Protein AF-A0A836TF78-F1 (afdb_monomer_lite)

pLDDT: mean 87.54, std 18.78, range [33.59, 98.81]

Structure (mmCIF, N/CA/C/O backbone):
data_AF-A0A836TF78-F1
#
_entry.id   AF-A0A836TF78-F1
#
loop_
_atom_site.group_PDB
_atom_site.id
_atom_site.type_symbol
_atom_site.label_atom_id
_atom_site.label_alt_id
_atom_site.label_comp_id
_atom_site.label_asym_id
_atom_site.label_entity_id
_atom_site.label_seq_id
_atom_site.pdbx_PDB_ins_code
_atom_site.Cartn_x
_atom_site.Cartn_y
_atom_site.Cartn_z
_atom_site.occupancy
_atom_site.B_iso_or_equiv
_atom_site.auth_seq_id
_atom_site.auth_comp_id
_atom_site.auth_asym_id
_atom_site.auth_atom_id
_atom_site.pdbx_PDB_model_num
ATOM 1 N N . MET A 1 1 ? 78.302 -16.158 -41.612 1.00 45.25 1 MET A N 1
ATOM 2 C CA . MET A 1 1 ? 77.031 -16.297 -42.353 1.00 45.25 1 MET A CA 1
ATOM 3 C C . MET A 1 1 ? 75.903 -16.179 -41.334 1.00 45.25 1 MET A C 1
ATOM 5 O O . MET A 1 1 ? 75.749 -17.078 -40.523 1.00 45.25 1 MET A O 1
ATOM 9 N N . HIS A 1 2 ? 75.269 -15.007 -41.229 1.00 33.59 2 HIS A N 1
ATOM 10 C CA . HIS A 1 2 ? 74.243 -14.711 -40.217 1.00 33.59 2 HIS A CA 1
ATOM 11 C C . HIS A 1 2 ? 72.867 -15.147 -40.729 1.00 33.59 2 HIS A C 1
ATOM 13 O O . HIS A 1 2 ? 72.504 -14.775 -41.842 1.00 33.59 2 HIS A O 1
ATOM 19 N N . LEU A 1 3 ? 72.111 -15.904 -39.928 1.00 36.59 3 LEU A N 1
ATOM 20 C CA . LEU A 1 3 ? 70.714 -16.233 -40.212 1.00 36.59 3 LEU A CA 1
ATOM 21 C C . LEU A 1 3 ? 69.826 -15.585 -39.146 1.00 36.59 3 LEU A C 1
ATOM 23 O O . LEU A 1 3 ? 69.909 -15.911 -37.964 1.00 36.59 3 LEU A O 1
ATOM 27 N N . VAL A 1 4 ? 69.021 -14.628 -39.596 1.00 37.16 4 VAL A N 1
ATOM 28 C CA . VAL A 1 4 ? 68.007 -13.895 -38.834 1.00 37.16 4 VAL A CA 1
ATOM 29 C C . VAL A 1 4 ? 66.713 -14.709 -38.874 1.00 37.16 4 VAL A C 1
ATOM 31 O O . VAL A 1 4 ? 66.276 -15.089 -39.958 1.00 37.16 4 VAL A O 1
ATOM 34 N N . ILE A 1 5 ? 66.100 -14.981 -37.720 1.00 46.72 5 ILE A N 1
ATOM 35 C CA . ILE A 1 5 ? 64.760 -15.581 -37.634 1.00 46.72 5 ILE A CA 1
ATOM 36 C C . ILE A 1 5 ? 63.777 -14.477 -37.245 1.00 46.72 5 ILE A C 1
ATOM 38 O O . ILE A 1 5 ? 63.848 -13.911 -36.156 1.00 46.72 5 ILE A O 1
ATOM 42 N N . THR A 1 6 ? 62.885 -14.152 -38.174 1.00 40.16 6 THR A N 1
ATOM 43 C CA . THR A 1 6 ? 61.847 -13.127 -38.053 1.00 40.16 6 THR A CA 1
ATOM 44 C C . THR A 1 6 ? 60.690 -13.646 -37.193 1.00 40.16 6 THR A C 1
ATOM 46 O O . THR A 1 6 ? 60.095 -14.675 -37.508 1.00 40.16 6 THR A O 1
ATOM 49 N N . PHE A 1 7 ? 60.353 -12.935 -36.116 1.00 38.16 7 PHE A N 1
ATOM 50 C CA . PHE A 1 7 ? 59.160 -13.188 -35.302 1.00 38.16 7 PHE A CA 1
ATOM 51 C C . PHE A 1 7 ? 57.918 -12.656 -36.035 1.00 38.16 7 PHE A C 1
ATOM 53 O O . PHE A 1 7 ? 57.813 -11.455 -36.283 1.00 38.16 7 PHE A O 1
ATOM 60 N N . LEU A 1 8 ? 56.971 -13.532 -36.377 1.00 38.88 8 LEU A N 1
ATOM 61 C CA . LEU A 1 8 ? 55.661 -13.141 -36.899 1.00 38.88 8 LEU A CA 1
ATOM 62 C C . LEU A 1 8 ? 54.704 -12.942 -35.713 1.00 38.88 8 LEU A C 1
ATOM 64 O O . LEU A 1 8 ? 54.194 -13.909 -35.152 1.00 38.88 8 LEU A O 1
ATOM 68 N N . ALA A 1 9 ? 54.484 -11.694 -35.299 1.00 43.91 9 ALA A N 1
ATOM 69 C CA . ALA A 1 9 ? 53.471 -11.355 -34.303 1.00 43.91 9 ALA A CA 1
ATOM 70 C C . ALA A 1 9 ? 52.096 -11.246 -34.985 1.00 43.91 9 ALA A C 1
ATOM 72 O O . ALA A 1 9 ? 51.836 -10.303 -35.730 1.00 43.91 9 ALA A O 1
ATOM 73 N N . LEU A 1 10 ? 51.214 -12.219 -34.739 1.00 40.31 10 LEU A N 1
ATOM 74 C CA . LEU A 1 10 ? 49.795 -12.123 -35.083 1.00 40.31 10 LEU A CA 1
ATOM 75 C C . LEU A 1 10 ? 49.119 -11.134 -34.122 1.00 40.31 10 LEU A C 1
ATOM 77 O O . LEU A 1 10 ? 48.859 -11.456 -32.964 1.00 40.31 10 LEU A O 1
ATOM 81 N N . PHE A 1 11 ? 48.833 -9.925 -34.604 1.00 45.28 11 PHE A N 1
ATOM 82 C CA . PHE A 1 11 ? 47.944 -8.989 -33.921 1.00 45.28 11 PHE A CA 1
ATOM 83 C C . PHE A 1 11 ? 46.497 -9.466 -34.094 1.00 45.28 11 PHE A C 1
ATOM 85 O O . PHE A 1 11 ? 45.913 -9.323 -35.166 1.00 45.28 11 PHE A O 1
ATOM 92 N N . PHE A 1 12 ? 45.907 -10.033 -33.042 1.00 44.09 12 PHE A N 1
ATOM 93 C CA . PHE A 1 12 ? 44.454 -10.159 -32.957 1.00 44.09 12 PHE A CA 1
ATOM 94 C C . PHE A 1 12 ? 43.872 -8.769 -32.680 1.00 44.09 12 PHE A C 1
ATOM 96 O O . PHE A 1 12 ? 43.990 -8.250 -31.571 1.00 44.09 12 PHE A O 1
ATOM 103 N N . SER A 1 13 ? 43.253 -8.155 -33.689 1.00 39.47 13 SER A N 1
ATOM 104 C CA . SER A 1 13 ? 42.374 -7.004 -33.482 1.00 39.47 13 SER A CA 1
ATOM 105 C C . SER A 1 13 ? 41.165 -7.459 -32.670 1.00 39.47 13 SER A C 1
ATOM 107 O O . SER A 1 13 ? 40.264 -8.109 -33.196 1.00 39.47 13 SER A O 1
ATOM 109 N N . LEU A 1 14 ? 41.150 -7.131 -31.378 1.00 48.19 14 LEU A N 1
ATOM 110 C CA . LEU A 1 14 ? 39.917 -7.138 -30.601 1.00 48.19 14 LEU A CA 1
ATOM 111 C C . LEU A 1 14 ? 38.999 -6.070 -31.212 1.00 48.19 14 LEU A C 1
ATOM 113 O O . LEU A 1 14 ? 39.444 -4.930 -31.365 1.00 48.19 14 LEU A O 1
ATOM 117 N N . PRO A 1 15 ? 37.751 -6.390 -31.588 1.00 43.88 15 PRO A N 1
ATOM 118 C CA . PRO A 1 15 ? 36.801 -5.346 -31.918 1.00 43.88 15 PRO A CA 1
ATOM 119 C C . PRO A 1 15 ? 36.593 -4.518 -30.649 1.00 43.88 15 PRO A C 1
ATOM 121 O O . PRO A 1 15 ? 36.153 -5.048 -29.627 1.00 43.88 15 PRO A O 1
ATOM 124 N N . SER A 1 16 ? 36.937 -3.229 -30.700 1.00 49.69 16 SER A N 1
ATOM 125 C CA . SER A 1 16 ? 36.414 -2.265 -29.738 1.00 49.69 16 SER A CA 1
ATOM 126 C C . SER A 1 16 ? 34.902 -2.313 -29.872 1.00 49.69 16 SER A C 1
ATOM 128 O O . SER A 1 16 ? 34.334 -1.809 -30.839 1.00 49.69 16 SER A O 1
ATOM 130 N N . ALA A 1 17 ? 34.251 -2.993 -28.935 1.00 49.41 17 ALA A N 1
ATOM 131 C CA . ALA A 1 17 ? 32.836 -2.815 -28.717 1.00 49.41 17 ALA A CA 1
ATOM 132 C C . ALA A 1 17 ? 32.675 -1.413 -28.127 1.00 49.41 17 ALA A C 1
ATOM 134 O O . ALA A 1 17 ? 32.621 -1.245 -26.911 1.00 49.41 17 ALA A O 1
ATOM 135 N N . ASP A 1 18 ? 32.602 -0.407 -28.999 1.00 47.53 18 ASP A N 1
ATOM 136 C CA . ASP A 1 18 ? 31.861 0.815 -28.708 1.00 47.53 18 ASP A CA 1
ATOM 137 C C . ASP A 1 18 ? 30.384 0.411 -28.615 1.00 47.53 18 ASP A C 1
ATOM 139 O O . ASP A 1 18 ? 29.568 0.652 -29.504 1.00 47.53 18 ASP A O 1
ATOM 143 N N . ALA A 1 19 ? 30.050 -0.318 -27.549 1.00 50.50 19 ALA A N 1
ATOM 144 C CA . ALA A 1 19 ? 28.685 -0.458 -27.112 1.00 50.50 19 ALA A CA 1
ATOM 145 C C . ALA A 1 19 ? 28.303 0.930 -26.606 1.00 50.50 19 ALA A C 1
ATOM 147 O O . ALA A 1 19 ? 28.681 1.320 -25.499 1.00 50.50 19 ALA A O 1
ATOM 148 N N . GLU A 1 20 ? 27.601 1.702 -27.439 1.00 47.44 20 GLU A N 1
ATOM 149 C CA . GLU A 1 20 ? 26.848 2.835 -26.918 1.00 47.44 20 GLU A CA 1
ATOM 150 C C . GLU A 1 20 ? 26.067 2.327 -25.699 1.00 47.44 20 GLU A C 1
ATOM 152 O O . GLU A 1 20 ? 25.404 1.287 -25.811 1.00 47.44 20 GLU A O 1
ATOM 157 N N . PRO A 1 21 ? 26.166 2.989 -24.529 1.00 51.94 21 PRO A N 1
ATOM 158 C CA . PRO A 1 21 ? 25.388 2.585 -23.373 1.00 51.94 21 PRO A CA 1
ATOM 159 C C . PRO A 1 21 ? 23.933 2.543 -23.819 1.00 51.94 21 PRO A C 1
ATOM 161 O O . PRO A 1 21 ? 23.384 3.561 -24.248 1.00 51.94 21 PRO A O 1
ATOM 164 N N . GLN A 1 22 ? 23.347 1.344 -23.802 1.00 43.69 22 GLN A N 1
ATOM 165 C CA . GLN A 1 22 ? 21.992 1.115 -24.266 1.00 43.69 22 GLN A CA 1
ATOM 166 C C . GLN A 1 22 ? 21.085 2.020 -23.441 1.00 43.69 22 GLN A C 1
ATOM 168 O O . GLN A 1 22 ? 20.833 1.770 -22.264 1.00 43.69 22 GLN A O 1
ATOM 173 N N . LYS A 1 23 ? 20.662 3.132 -24.046 1.00 49.69 23 LYS A N 1
ATOM 174 C CA . LYS A 1 23 ? 19.808 4.117 -23.401 1.00 49.69 23 LYS A CA 1
ATOM 175 C C . LYS A 1 23 ? 18.542 3.370 -22.999 1.00 49.69 23 LYS A C 1
ATOM 177 O O . LYS A 1 23 ? 17.802 2.927 -23.879 1.00 49.69 23 LYS A O 1
ATOM 182 N N . LEU A 1 24 ? 18.349 3.158 -21.693 1.00 57.09 24 LEU A N 1
ATOM 183 C CA . LEU A 1 24 ? 17.157 2.494 -21.174 1.00 57.09 24 LEU A CA 1
ATOM 184 C C . LEU A 1 24 ? 15.935 3.139 -21.826 1.00 57.09 24 LEU A C 1
ATOM 186 O O . LEU A 1 24 ? 15.866 4.367 -21.953 1.00 57.09 24 LEU A O 1
ATOM 190 N N . ALA A 1 25 ? 15.004 2.305 -22.290 1.00 61.50 25 ALA A N 1
ATOM 191 C CA . ALA A 1 25 ? 13.770 2.811 -22.859 1.00 61.50 25 ALA A CA 1
ATOM 192 C C . ALA A 1 25 ? 13.099 3.722 -21.815 1.00 61.50 25 ALA A C 1
ATOM 194 O O . ALA A 1 25 ? 12.982 3.319 -20.655 1.00 61.50 25 ALA A O 1
ATOM 195 N N . PRO A 1 26 ? 12.696 4.948 -22.189 1.00 79.50 26 PRO A N 1
ATOM 196 C CA . PRO A 1 26 ? 12.044 5.854 -21.256 1.00 79.50 26 PRO A CA 1
ATOM 197 C C . PRO A 1 26 ? 10.769 5.206 -20.706 1.00 79.50 26 PRO A C 1
ATOM 199 O O . PRO A 1 26 ? 10.092 4.460 -21.419 1.00 79.50 26 PRO A O 1
ATOM 202 N N . PHE A 1 27 ? 10.426 5.511 -19.451 1.00 91.88 27 PHE A N 1
ATOM 203 C CA . PHE A 1 27 ? 9.153 5.093 -18.862 1.00 91.88 27 PHE A CA 1
ATOM 204 C C . PHE A 1 27 ? 7.977 5.437 -19.784 1.00 91.88 27 PHE A C 1
ATOM 206 O O . PHE A 1 27 ? 7.952 6.485 -20.435 1.00 91.88 27 PHE A O 1
ATOM 213 N N . GLN A 1 28 ? 6.979 4.557 -19.817 1.00 93.56 28 GLN A N 1
ATOM 214 C CA . GLN A 1 28 ? 5.821 4.721 -20.679 1.00 93.56 28 GLN A CA 1
ATOM 215 C C . GLN A 1 28 ? 4.953 5.905 -20.225 1.00 93.56 28 GLN A C 1
ATOM 217 O O . GLN A 1 28 ? 4.693 6.093 -19.036 1.00 93.56 28 GLN A O 1
ATOM 222 N N . GLN A 1 29 ? 4.459 6.686 -21.189 1.00 94.00 29 GLN A N 1
ATOM 223 C CA . GLN A 1 29 ? 3.436 7.701 -20.939 1.00 94.00 29 GLN A CA 1
ATOM 224 C C . GLN A 1 29 ? 2.046 7.063 -20.819 1.00 94.00 29 GLN A C 1
ATOM 226 O O . GLN A 1 29 ? 1.687 6.170 -21.591 1.00 94.00 29 GLN A O 1
ATOM 231 N N . ALA A 1 30 ? 1.242 7.552 -19.874 1.00 93.38 30 ALA A N 1
ATOM 232 C CA . ALA A 1 30 ? -0.158 7.163 -19.732 1.00 93.38 30 ALA A CA 1
ATOM 233 C C . ALA A 1 30 ? -1.007 7.894 -20.785 1.00 93.38 30 ALA A C 1
ATOM 235 O O . ALA A 1 30 ? -1.382 9.051 -20.608 1.00 93.38 30 ALA A O 1
ATOM 236 N N . LEU A 1 31 ? -1.257 7.224 -21.910 1.00 95.31 31 LEU A N 1
ATOM 237 C CA . LEU A 1 31 ? -2.075 7.729 -23.014 1.00 95.31 31 LEU A CA 1
ATOM 238 C C . LEU A 1 31 ? -3.518 7.196 -22.911 1.00 95.31 31 LEU A C 1
ATOM 240 O O . LEU A 1 31 ? -3.728 6.115 -22.354 1.00 95.31 31 LEU A O 1
ATOM 244 N N . PRO A 1 32 ? -4.521 7.917 -23.445 1.00 96.62 32 PRO A N 1
ATOM 245 C CA . PRO A 1 32 ? -5.907 7.448 -23.464 1.00 96.62 32 PRO A CA 1
ATOM 246 C C . PRO A 1 32 ? -6.093 6.192 -24.335 1.00 96.62 32 PRO A C 1
ATOM 248 O O . PRO A 1 32 ? -5.287 5.908 -25.219 1.00 96.62 32 PRO A O 1
ATOM 251 N N . GLY A 1 33 ? -7.200 5.472 -24.117 1.00 95.75 33 GLY A N 1
ATOM 252 C CA . GLY A 1 33 ? -7.573 4.283 -24.900 1.00 95.75 33 GLY A CA 1
ATOM 253 C C . GLY A 1 33 ? -7.066 2.952 -24.336 1.00 95.75 33 GLY A C 1
ATOM 254 O O . GLY A 1 33 ? -7.169 1.928 -25.008 1.00 95.75 33 GLY A O 1
ATOM 255 N N . TYR A 1 34 ? -6.521 2.952 -23.116 1.00 95.62 34 TYR A N 1
ATOM 256 C CA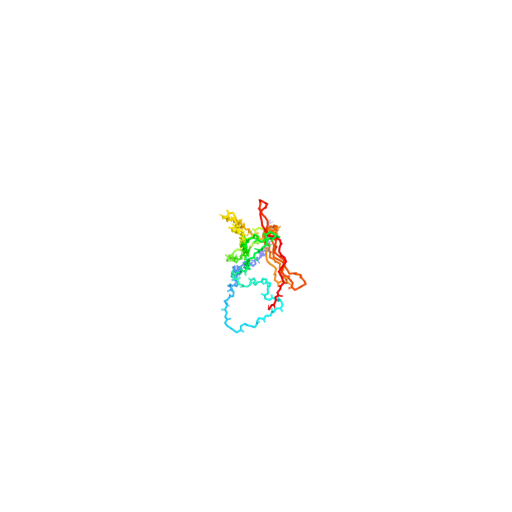 . TYR A 1 34 ? -6.165 1.720 -22.420 1.00 95.62 34 TYR A CA 1
ATOM 257 C C . TYR A 1 34 ? -7.423 0.943 -22.009 1.00 95.62 34 TYR A C 1
ATOM 259 O O . TYR A 1 34 ? -8.339 1.506 -21.412 1.00 95.62 34 TYR A O 1
ATOM 267 N N . ASN A 1 35 ? -7.461 -0.350 -22.331 1.00 96.81 35 ASN A N 1
ATOM 268 C CA . ASN A 1 35 ? -8.529 -1.252 -21.909 1.00 96.81 35 ASN A CA 1
ATOM 269 C C . ASN A 1 35 ? -8.082 -1.977 -20.646 1.00 96.81 35 ASN A C 1
ATOM 271 O O . ASN A 1 35 ? -7.176 -2.810 -20.722 1.00 96.81 35 ASN A O 1
ATOM 275 N N . TYR A 1 36 ? -8.722 -1.664 -19.522 1.00 95.94 36 TYR A N 1
ATOM 276 C CA . TYR A 1 36 ? -8.385 -2.271 -18.242 1.00 95.94 36 TYR A CA 1
ATOM 277 C C . TYR A 1 36 ? -8.751 -3.760 -18.200 1.00 95.94 36 TYR A C 1
ATOM 279 O O . TYR A 1 36 ? -9.795 -4.176 -18.706 1.00 95.94 36 TYR A O 1
ATOM 287 N N . GLN A 1 37 ? -7.883 -4.559 -17.591 1.00 96.75 37 GLN A N 1
ATOM 288 C CA . GLN A 1 37 ? -7.983 -6.004 -17.454 1.00 96.75 37 GLN A CA 1
ATOM 289 C C . GLN A 1 37 ? -7.745 -6.390 -15.999 1.00 96.75 37 GLN A C 1
ATOM 291 O O . GLN A 1 37 ? -6.619 -6.354 -15.515 1.00 96.75 37 GLN A O 1
ATOM 296 N N . PHE A 1 38 ? -8.792 -6.824 -15.309 1.00 93.12 38 PHE A N 1
ATOM 297 C CA . PHE A 1 38 ? -8.693 -7.300 -13.930 1.00 93.12 38 PHE A CA 1
ATOM 298 C C . PHE A 1 38 ? -8.689 -8.836 -13.893 1.00 93.12 38 PHE A C 1
ATOM 300 O O . PHE A 1 38 ? -9.384 -9.458 -14.703 1.00 93.12 38 PHE A O 1
ATOM 307 N N . PRO A 1 39 ? -7.885 -9.468 -13.015 1.00 92.62 39 PRO A N 1
ATOM 308 C CA . PRO A 1 39 ? -7.103 -8.856 -11.929 1.00 92.62 39 PRO A CA 1
ATOM 309 C C . PRO A 1 39 ? -5.711 -8.339 -12.342 1.00 92.62 39 PRO A C 1
ATOM 311 O O . PRO A 1 39 ? -4.977 -7.823 -11.509 1.00 92.62 39 PRO A O 1
ATOM 314 N N . ARG A 1 40 ? -5.310 -8.470 -13.615 1.00 95.19 40 ARG A N 1
ATOM 315 C CA . ARG A 1 40 ? -3.962 -8.093 -14.087 1.00 95.19 40 ARG A CA 1
ATOM 316 C C . ARG A 1 40 ? -3.577 -6.656 -13.712 1.00 95.19 40 ARG A C 1
ATOM 318 O O . ARG A 1 40 ? -2.426 -6.417 -13.363 1.00 95.19 40 ARG A O 1
ATOM 325 N N . ASP A 1 41 ? -4.517 -5.722 -13.795 1.00 96.56 41 ASP A N 1
ATOM 326 C CA . ASP A 1 41 ? -4.309 -4.299 -13.507 1.00 96.56 41 ASP A CA 1
ATOM 327 C C . ASP A 1 41 ? -4.402 -3.943 -12.015 1.00 96.56 41 ASP A C 1
ATOM 329 O O . ASP A 1 41 ? -4.233 -2.779 -11.660 1.00 96.56 41 ASP A O 1
ATOM 333 N N . ASP A 1 42 ? -4.604 -4.924 -11.132 1.00 94.94 42 ASP A N 1
ATOM 334 C CA . ASP A 1 42 ? -4.351 -4.743 -9.697 1.00 94.94 42 ASP A CA 1
ATOM 335 C C . ASP A 1 42 ? -2.849 -4.878 -9.380 1.00 94.94 42 ASP A C 1
ATOM 337 O O . ASP A 1 42 ? -2.355 -4.354 -8.376 1.00 94.94 42 ASP A O 1
ATOM 341 N N . PHE A 1 43 ? -2.109 -5.595 -10.231 1.00 97.25 43 PHE A N 1
ATOM 342 C CA . PHE A 1 43 ? -0.702 -5.937 -10.027 1.00 97.25 43 PHE A CA 1
ATOM 343 C C . PHE A 1 43 ? 0.208 -4.772 -10.435 1.00 97.25 43 PHE A C 1
ATOM 345 O O . PHE A 1 43 ? -0.249 -3.714 -10.863 1.00 97.25 43 PHE A O 1
ATOM 352 N N . SER A 1 44 ? 1.521 -4.954 -10.318 1.00 97.81 44 SER A N 1
ATOM 353 C CA . SER A 1 44 ? 2.478 -3.893 -10.621 1.00 97.81 44 SER A CA 1
ATOM 354 C C . SER A 1 44 ? 2.650 -3.600 -12.117 1.00 97.81 44 SER A C 1
ATOM 356 O O . SER A 1 44 ? 2.714 -4.494 -12.967 1.00 97.81 44 SER A O 1
ATOM 358 N N . HIS A 1 45 ? 2.806 -2.315 -12.434 1.00 97.31 45 HIS A N 1
ATOM 359 C CA . HIS A 1 45 ? 2.990 -1.756 -13.766 1.00 97.31 45 HIS A CA 1
ATOM 360 C C . HIS A 1 45 ? 4.402 -1.181 -13.945 1.00 97.31 45 HIS A C 1
ATOM 362 O O . HIS A 1 45 ? 4.596 0.029 -14.060 1.00 97.31 45 HIS A O 1
ATOM 368 N N . ASP A 1 46 ? 5.415 -2.044 -14.014 1.00 93.06 46 ASP A N 1
ATOM 369 C CA . ASP A 1 46 ? 6.852 -1.684 -14.027 1.00 93.06 46 ASP A CA 1
ATOM 370 C C . ASP A 1 46 ? 7.292 -0.778 -15.188 1.00 93.06 46 ASP A C 1
ATOM 372 O O . ASP A 1 46 ? 8.337 -0.134 -15.126 1.00 93.06 46 ASP A O 1
ATOM 376 N N . ARG A 1 47 ? 6.483 -0.686 -16.250 1.00 93.38 47 ARG A N 1
ATOM 377 C CA . ARG A 1 47 ? 6.743 0.213 -17.387 1.00 93.38 47 ARG A CA 1
ATOM 378 C C . ARG A 1 47 ? 6.496 1.686 -17.058 1.00 93.38 47 ARG A C 1
ATOM 380 O O . ARG A 1 47 ? 6.936 2.546 -17.818 1.00 93.38 47 ARG A O 1
ATOM 387 N N . PHE A 1 48 ? 5.801 1.988 -15.962 1.00 95.50 48 PHE A N 1
ATOM 388 C CA . PHE A 1 48 ? 5.518 3.350 -15.521 1.00 95.50 48 PHE A CA 1
ATOM 389 C C . PHE A 1 48 ? 6.413 3.734 -14.348 1.00 95.50 48 PHE A C 1
ATOM 391 O O . PHE A 1 48 ? 6.637 2.956 -13.419 1.00 95.50 48 PHE A O 1
ATOM 398 N N . ARG A 1 49 ? 6.885 4.983 -14.373 1.00 95.94 49 ARG A N 1
ATOM 399 C CA . ARG A 1 49 ? 7.811 5.505 -13.363 1.00 95.94 49 ARG A CA 1
ATOM 400 C C . ARG A 1 49 ? 7.224 5.497 -11.957 1.00 95.94 49 ARG A C 1
ATOM 402 O O . ARG A 1 49 ? 7.962 5.346 -10.996 1.00 95.94 49 ARG A O 1
ATOM 409 N N . ILE A 1 50 ? 5.925 5.733 -11.835 1.00 96.88 50 ILE A N 1
ATOM 410 C CA . ILE A 1 50 ? 5.247 5.982 -10.567 1.00 96.88 50 ILE A CA 1
ATOM 411 C C . ILE A 1 50 ? 4.062 5.033 -10.460 1.00 96.88 50 ILE A C 1
ATOM 413 O O . ILE A 1 50 ? 3.274 4.934 -11.398 1.00 96.88 50 ILE 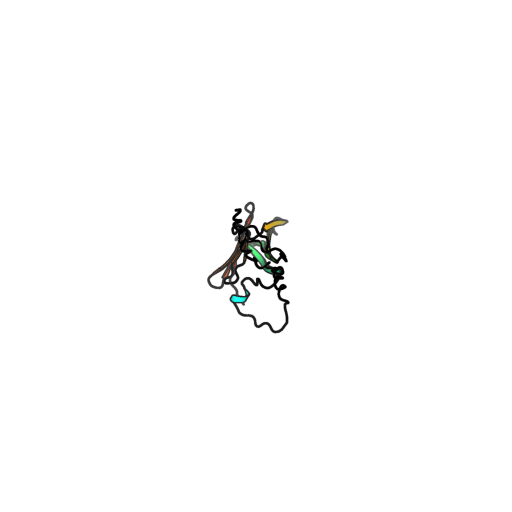A O 1
ATOM 417 N N . GLU A 1 51 ? 3.928 4.378 -9.310 1.00 98.00 51 GLU A N 1
ATOM 418 C CA . GLU A 1 51 ? 2.800 3.502 -9.006 1.00 98.00 51 GLU A CA 1
ATOM 419 C C . GLU A 1 51 ? 2.423 3.580 -7.523 1.00 98.00 51 GLU A C 1
ATOM 421 O O . GLU A 1 51 ? 3.300 3.732 -6.669 1.00 98.00 51 GLU A O 1
ATOM 426 N N . TRP A 1 52 ? 1.122 3.501 -7.225 1.00 98.00 52 TRP A N 1
ATOM 427 C CA . TRP A 1 52 ? 0.564 3.663 -5.883 1.00 98.00 52 TRP A CA 1
ATOM 428 C C . TRP A 1 52 ? -0.475 2.583 -5.594 1.00 98.00 52 TRP A C 1
ATOM 430 O O . TRP A 1 52 ? -1.359 2.341 -6.411 1.00 98.00 52 TRP A O 1
ATOM 440 N N . 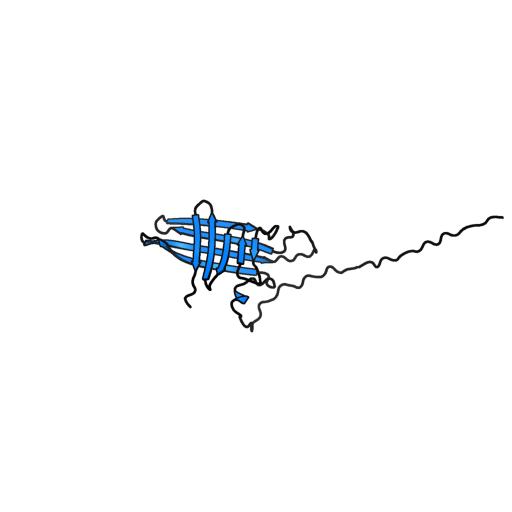TRP A 1 53 ? -0.444 2.045 -4.377 1.00 98.50 53 TRP A N 1
ATOM 441 C CA . TRP A 1 53 ? -1.540 1.282 -3.784 1.00 98.50 53 TRP A CA 1
ATOM 442 C C . TRP A 1 53 ? -1.975 2.011 -2.525 1.00 98.50 53 TRP A C 1
ATOM 444 O O . TRP A 1 53 ? -1.181 2.150 -1.594 1.00 98.50 53 TRP A O 1
ATOM 454 N N . TYR A 1 54 ? -3.207 2.519 -2.505 1.00 98.50 54 TYR A N 1
ATOM 455 C CA . TYR A 1 54 ? -3.671 3.413 -1.450 1.00 98.50 54 TYR A CA 1
ATOM 456 C C . TYR A 1 54 ? -4.998 2.952 -0.858 1.00 98.50 54 TYR A C 1
ATOM 458 O O . TYR A 1 54 ? -6.033 3.007 -1.516 1.00 98.50 54 TYR A O 1
ATOM 466 N N . TYR A 1 55 ? -4.954 2.519 0.399 1.00 98.62 55 TYR A N 1
ATOM 467 C CA . TYR A 1 55 ? -6.113 2.053 1.147 1.00 98.62 55 TYR A CA 1
ATOM 468 C C . TYR A 1 55 ? -6.421 3.020 2.274 1.00 98.62 55 TYR A C 1
ATOM 470 O O . TYR A 1 55 ? -5.538 3.373 3.056 1.00 98.62 55 TYR A O 1
ATOM 478 N N . THR A 1 56 ? -7.687 3.397 2.388 1.00 98.56 56 THR A N 1
ATOM 479 C CA . THR A 1 56 ? -8.217 4.176 3.503 1.00 98.56 56 THR A CA 1
ATOM 480 C C . THR A 1 56 ? -9.540 3.581 3.948 1.00 98.56 56 THR A C 1
ATOM 482 O O . THR A 1 56 ? -10.268 2.976 3.158 1.00 98.56 56 THR A O 1
ATOM 485 N N . GLY A 1 57 ? -9.863 3.740 5.224 1.00 98.38 57 GLY A N 1
ATOM 486 C CA . GLY A 1 57 ? -11.136 3.266 5.734 1.00 98.38 57 GLY A CA 1
ATOM 487 C C . GLY A 1 57 ? -11.379 3.642 7.182 1.00 98.38 57 GLY A C 1
ATOM 488 O O . GLY A 1 57 ? -10.539 4.247 7.850 1.00 98.38 57 GLY A O 1
ATOM 489 N N . ASN A 1 58 ? -12.565 3.269 7.648 1.00 98.38 58 ASN A N 1
ATOM 490 C CA . ASN A 1 58 ? -13.005 3.468 9.019 1.00 98.38 58 ASN A CA 1
ATOM 491 C C . ASN A 1 58 ? -13.268 2.102 9.649 1.00 98.38 58 ASN A C 1
ATOM 493 O O . ASN A 1 58 ? -13.830 1.218 9.003 1.00 98.38 58 ASN A O 1
ATOM 497 N N . LEU A 1 59 ? -12.877 1.947 10.907 1.00 97.50 59 LEU A N 1
ATOM 498 C CA . LEU A 1 59 ? -13.054 0.736 11.696 1.00 97.50 59 LEU A CA 1
ATOM 499 C C . LEU A 1 59 ? -13.818 1.075 12.973 1.00 97.50 59 LEU A C 1
ATOM 501 O O . LEU A 1 59 ? -13.793 2.211 13.454 1.00 97.50 59 LEU A O 1
ATOM 505 N N . LYS A 1 60 ? -14.474 0.063 13.530 1.00 97.62 60 LYS A N 1
ATOM 506 C CA . LYS A 1 60 ? -15.073 0.105 14.859 1.00 97.62 60 LYS A CA 1
ATOM 507 C C . LYS A 1 60 ? -14.640 -1.131 15.632 1.00 97.62 60 LYS A C 1
ATOM 509 O O . LYS A 1 60 ? -14.609 -2.214 15.050 1.00 97.62 60 LYS A O 1
ATOM 514 N N . ASP A 1 61 ? -14.286 -0.968 16.903 1.00 95.25 61 ASP A N 1
ATOM 515 C CA . ASP A 1 61 ? -14.042 -2.113 17.784 1.00 95.25 61 ASP A CA 1
ATOM 516 C C . ASP A 1 61 ? -15.352 -2.673 18.369 1.00 95.25 61 ASP A C 1
ATOM 518 O O . ASP A 1 61 ? -16.445 -2.152 18.137 1.00 95.25 61 ASP A O 1
ATOM 522 N N . GLU A 1 62 ? -1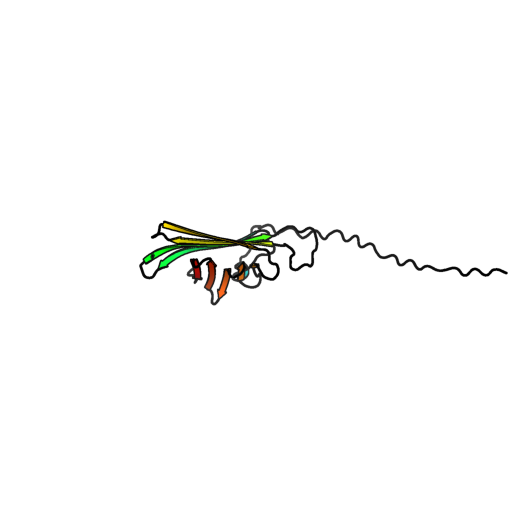5.248 -3.745 19.155 1.00 96.38 62 GLU A N 1
ATOM 523 C CA . GLU A 1 62 ? -16.391 -4.395 19.816 1.00 96.38 62 GLU A CA 1
ATOM 524 C C . GLU A 1 62 ? -17.130 -3.486 20.816 1.00 96.38 62 GLU A C 1
ATOM 526 O O . GLU A 1 62 ? -18.248 -3.794 21.227 1.00 96.38 62 GLU A O 1
ATOM 531 N N . LYS A 1 63 ? -16.516 -2.368 21.220 1.00 96.19 63 LYS A N 1
ATOM 532 C CA . LYS A 1 63 ? -17.076 -1.360 22.129 1.00 96.19 63 LYS A CA 1
ATOM 533 C C . LYS A 1 63 ? -17.566 -0.112 21.381 1.00 96.19 63 LYS A C 1
ATOM 535 O O . LYS A 1 63 ? -17.808 0.909 22.020 1.00 96.19 63 LYS A O 1
ATOM 540 N N . ASP A 1 64 ? -17.709 -0.185 20.057 1.00 96.12 64 ASP A N 1
ATOM 541 C CA . ASP A 1 64 ? -18.110 0.914 19.167 1.00 96.12 64 ASP A CA 1
ATOM 542 C C . ASP A 1 64 ? -17.117 2.096 19.116 1.00 96.12 64 ASP A C 1
ATOM 544 O O . ASP A 1 64 ? -17.446 3.186 18.635 1.00 96.12 64 ASP A O 1
ATOM 548 N N . ARG A 1 65 ? -15.866 1.904 19.564 1.00 97.19 65 ARG A N 1
ATOM 549 C CA . ARG A 1 65 ? -14.823 2.930 19.426 1.00 97.19 65 ARG A CA 1
ATOM 550 C C . ARG A 1 65 ? -14.421 3.042 17.967 1.00 97.19 65 ARG A C 1
ATOM 552 O O . ARG A 1 65 ? -14.160 2.040 17.308 1.00 97.19 65 ARG A O 1
ATOM 559 N N . SER A 1 66 ? -14.371 4.273 17.473 1.00 98.19 66 SER A N 1
ATOM 560 C CA . SER A 1 66 ? -14.106 4.561 16.065 1.00 98.19 66 SER A CA 1
ATOM 561 C C . SER A 1 66 ? -12.621 4.782 15.806 1.00 98.19 66 SER A C 1
ATOM 563 O O . SER A 1 66 ? -11.957 5.513 16.543 1.00 98.19 66 SER A O 1
ATOM 565 N N . PHE A 1 67 ? -12.138 4.203 14.711 1.00 98.50 67 PHE A N 1
ATOM 566 C CA . PHE A 1 67 ? -10.783 4.392 14.215 1.00 98.50 67 PHE A CA 1
ATOM 567 C C . PHE A 1 67 ? -10.804 4.755 12.732 1.00 98.50 67 PHE A C 1
ATOM 569 O O . PHE A 1 67 ? -11.611 4.228 11.967 1.00 98.50 67 PHE A O 1
ATOM 576 N N . GLY A 1 68 ? -9.891 5.625 12.316 1.00 98.62 68 GLY A N 1
ATOM 577 C CA . GLY A 1 68 ? -9.526 5.787 10.909 1.00 98.62 68 GLY A CA 1
ATOM 578 C C . GLY A 1 68 ? -8.238 5.026 10.620 1.00 98.62 68 GLY A C 1
ATOM 579 O O . GLY A 1 68 ? -7.379 4.936 11.497 1.00 98.62 68 GLY A O 1
ATOM 580 N N . TYR A 1 69 ? -8.078 4.505 9.407 1.00 98.69 69 TYR A N 1
ATOM 581 C CA . TYR A 1 69 ? -6.800 3.950 8.972 1.00 98.69 69 TYR A CA 1
ATOM 582 C C . TYR A 1 69 ? -6.428 4.364 7.557 1.00 98.69 69 TYR A C 1
ATOM 584 O O . TYR A 1 69 ? -7.277 4.693 6.7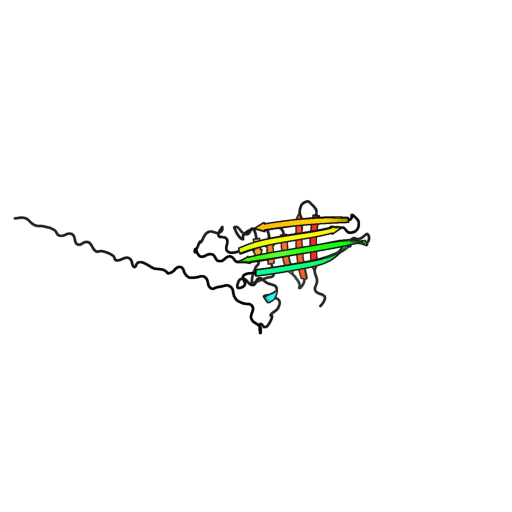22 1.00 98.69 69 TYR A O 1
ATOM 592 N N . GLN A 1 70 ? -5.131 4.268 7.295 1.00 98.69 70 GLN A N 1
ATOM 593 C CA . GLN A 1 70 ? -4.537 4.424 5.983 1.00 98.69 70 GLN A CA 1
ATOM 594 C C . GLN A 1 70 ? -3.357 3.460 5.840 1.00 98.69 70 GLN A C 1
ATOM 596 O O . GLN A 1 70 ? -2.546 3.336 6.757 1.00 98.69 70 GLN A O 1
ATOM 601 N N . LEU A 1 71 ? -3.228 2.828 4.676 1.00 98.81 71 LEU A N 1
ATOM 602 C CA . LEU A 1 71 ? -2.017 2.125 4.265 1.00 98.81 71 LEU A CA 1
ATOM 603 C C . LEU A 1 71 ? -1.696 2.468 2.810 1.00 98.81 71 LEU A C 1
ATOM 605 O O . LEU A 1 71 ? -2.508 2.233 1.913 1.00 98.81 71 LEU A O 1
ATOM 609 N N . THR A 1 72 ? -0.511 3.025 2.581 1.00 98.62 72 THR A N 1
ATOM 610 C CA . THR A 1 72 ? -0.011 3.368 1.248 1.00 98.62 72 THR A CA 1
ATOM 611 C C . THR A 1 72 ? 1.262 2.599 0.962 1.00 98.62 72 THR A C 1
ATOM 613 O O . THR A 1 72 ? 2.177 2.635 1.778 1.00 98.62 72 THR A O 1
ATOM 616 N N . PHE A 1 73 ? 1.354 2.005 -0.224 1.00 98.75 73 PHE A N 1
ATOM 617 C CA . PHE A 1 73 ? 2.615 1.620 -0.849 1.00 98.75 73 PHE A CA 1
ATOM 618 C C . PHE A 1 73 ? 2.828 2.484 -2.088 1.00 98.75 73 PHE A C 1
ATOM 620 O O . PHE A 1 73 ? 1.884 2.765 -2.827 1.00 98.75 73 PHE A O 1
ATOM 627 N N . PHE A 1 74 ? 4.061 2.918 -2.315 1.00 97.25 74 PHE A N 1
ATOM 628 C CA . PHE A 1 74 ? 4.413 3.796 -3.423 1.00 97.25 74 PHE A CA 1
ATOM 629 C C . PHE A 1 74 ? 5.764 3.398 -4.008 1.00 97.25 74 PHE A C 1
ATOM 631 O O . PHE A 1 74 ? 6.720 3.170 -3.269 1.00 97.25 74 PHE A O 1
ATOM 638 N N . ARG A 1 75 ? 5.855 3.326 -5.337 1.00 97.81 75 ARG A N 1
ATOM 639 C CA . ARG A 1 75 ? 7.089 3.005 -6.057 1.00 97.81 75 ARG A CA 1
ATOM 640 C C . ARG A 1 75 ? 7.479 4.143 -6.988 1.00 97.81 75 ARG A C 1
ATOM 642 O O . ARG A 1 75 ? 6.651 4.629 -7.758 1.00 97.81 75 ARG A O 1
ATOM 649 N N . VAL A 1 76 ? 8.767 4.484 -6.982 1.00 97.31 76 VAL A N 1
ATOM 650 C CA . VAL A 1 76 ? 9.395 5.370 -7.969 1.00 97.31 76 VAL A CA 1
ATOM 651 C C . VAL A 1 76 ? 10.522 4.637 -8.683 1.00 97.31 76 VAL A C 1
ATOM 653 O O . VAL A 1 76 ? 11.504 4.251 -8.051 1.00 97.31 76 VAL A O 1
ATOM 656 N N . GLY A 1 77 ? 10.400 4.501 -9.999 1.00 94.75 77 GLY A N 1
ATOM 657 C CA . GLY A 1 77 ? 11.471 4.075 -10.887 1.00 94.75 77 GLY A CA 1
ATOM 658 C C . GLY A 1 77 ? 12.513 5.178 -11.077 1.00 94.75 77 GLY A C 1
ATOM 659 O O . GLY A 1 77 ? 12.178 6.365 -11.205 1.00 94.75 77 GLY A O 1
ATOM 660 N N . LEU A 1 78 ? 13.783 4.781 -11.088 1.00 90.94 78 LEU A N 1
ATOM 661 C CA . LEU A 1 78 ? 14.929 5.655 -11.314 1.00 90.94 78 LEU A CA 1
ATOM 662 C C . LEU A 1 78 ? 15.528 5.403 -12.698 1.00 90.94 78 LEU A C 1
ATOM 664 O O . LEU A 1 78 ? 15.651 4.261 -13.137 1.00 90.94 78 LEU A O 1
ATOM 668 N N . ASP A 1 79 ? 15.944 6.477 -13.364 1.00 84.00 79 ASP A N 1
ATOM 669 C CA . ASP A 1 79 ? 16.736 6.380 -14.585 1.00 84.00 79 ASP A CA 1
ATOM 670 C C . ASP A 1 79 ? 18.173 5.991 -14.199 1.00 84.00 79 ASP A C 1
ATOM 672 O O . ASP A 1 79 ? 18.911 6.805 -13.641 1.00 84.00 79 ASP A O 1
ATOM 676 N N . ASN A 1 80 ? 18.575 4.748 -14.476 1.00 73.81 80 ASN A N 1
ATOM 677 C CA . ASN A 1 80 ? 19.934 4.268 -14.217 1.00 73.81 80 ASN A CA 1
ATOM 678 C C . ASN A 1 80 ? 20.735 4.191 -15.521 1.00 73.81 80 ASN A C 1
ATOM 680 O O . ASN A 1 80 ? 20.568 3.245 -16.284 1.00 73.81 80 ASN A O 1
ATOM 684 N N . PRO A 1 81 ? 21.650 5.134 -15.792 1.00 65.12 81 PRO A N 1
ATOM 685 C CA . PRO A 1 81 ? 22.428 5.116 -17.031 1.00 65.12 81 PRO A CA 1
ATOM 686 C C . PRO A 1 81 ? 23.507 4.021 -17.061 1.00 65.12 81 PRO A C 1
ATOM 688 O O . PRO A 1 81 ? 24.150 3.834 -18.090 1.00 65.12 81 PRO A O 1
ATOM 691 N N . ILE A 1 82 ? 23.742 3.332 -15.940 1.00 74.31 82 ILE A N 1
ATOM 692 C CA . ILE A 1 82 ? 24.796 2.328 -15.780 1.00 74.31 82 ILE A CA 1
ATOM 693 C C . ILE A 1 82 ? 24.145 0.955 -15.646 1.00 74.31 82 ILE A C 1
ATOM 695 O O . ILE A 1 82 ? 23.387 0.720 -14.702 1.00 74.31 82 ILE A O 1
ATOM 699 N N . ASP A 1 83 ? 24.494 0.043 -16.549 1.00 79.19 83 ASP A N 1
ATOM 700 C CA . ASP A 1 83 ? 24.157 -1.368 -16.396 1.00 79.19 83 ASP A CA 1
ATOM 701 C C . ASP A 1 83 ? 24.967 -1.961 -15.230 1.00 79.19 83 ASP A C 1
ATOM 703 O O . ASP A 1 83 ? 26.198 -2.016 -15.257 1.00 79.19 83 ASP A O 1
ATOM 707 N N . ASN A 1 84 ? 24.274 -2.325 -14.152 1.00 83.56 84 ASN A N 1
ATOM 708 C CA . ASN A 1 84 ? 24.866 -2.825 -12.916 1.00 83.56 84 ASN A CA 1
ATOM 709 C C . ASN A 1 84 ? 24.210 -4.166 -12.558 1.00 83.56 84 ASN A C 1
ATOM 711 O O . ASN A 1 84 ? 23.026 -4.173 -12.224 1.00 83.56 84 ASN A O 1
ATOM 715 N N . PRO A 1 85 ? 24.944 -5.293 -12.557 1.00 86.81 85 PRO A N 1
ATOM 716 C CA . PRO A 1 85 ? 24.373 -6.607 -12.257 1.00 86.81 85 PRO A CA 1
ATOM 717 C C . PRO A 1 85 ? 24.158 -6.859 -10.753 1.00 86.81 85 PRO A C 1
ATOM 719 O O . PRO A 1 85 ? 23.654 -7.913 -10.371 1.00 86.81 85 PRO A O 1
ATOM 722 N N . SER A 1 86 ? 24.559 -5.933 -9.874 1.00 89.75 86 SER A N 1
ATOM 723 C CA . SER A 1 86 ? 24.454 -6.101 -8.421 1.00 89.75 86 SER A CA 1
ATOM 724 C C . SER A 1 86 ? 23.005 -6.228 -7.952 1.00 89.75 86 SER A C 1
ATOM 726 O O . SER A 1 86 ? 22.154 -5.411 -8.298 1.00 89.75 86 SER A O 1
ATOM 728 N N . ALA A 1 87 ? 22.745 -7.164 -7.035 1.00 86.19 87 ALA A N 1
ATOM 729 C CA . ALA A 1 87 ? 21.464 -7.265 -6.325 1.00 86.19 87 ALA A CA 1
ATOM 730 C C . ALA A 1 87 ? 21.112 -5.988 -5.528 1.00 86.19 87 ALA A C 1
ATOM 732 O O . ALA A 1 87 ? 19.956 -5.760 -5.186 1.00 86.19 87 ALA A O 1
ATOM 733 N N . TRP A 1 88 ? 22.102 -5.137 -5.241 1.00 87.94 88 TRP A N 1
ATOM 734 C CA . TRP A 1 88 ? 21.929 -3.875 -4.519 1.00 87.94 88 TRP A CA 1
ATOM 735 C C . TRP A 1 88 ? 21.724 -2.657 -5.424 1.00 87.94 88 TRP A C 1
ATOM 737 O O . TRP A 1 88 ? 21.649 -1.533 -4.911 1.00 87.94 88 TRP A O 1
ATOM 747 N N . LYS A 1 89 ? 21.640 -2.856 -6.746 1.00 89.19 89 LYS A N 1
ATOM 748 C CA . LYS A 1 89 ? 21.291 -1.788 -7.686 1.00 89.19 89 LYS A CA 1
ATOM 749 C C . LYS A 1 89 ? 19.941 -1.169 -7.323 1.00 89.19 89 LYS A C 1
ATOM 751 O O . LYS A 1 89 ? 19.055 -1.831 -6.779 1.00 89.19 89 LYS A O 1
ATOM 756 N N . ILE A 1 90 ? 19.797 0.121 -7.600 1.00 88.56 90 ILE A N 1
ATOM 757 C CA . ILE A 1 90 ? 18.624 0.901 -7.198 1.00 88.56 90 ILE A CA 1
ATOM 758 C C . ILE A 1 90 ? 17.825 1.258 -8.444 1.00 88.56 90 ILE A C 1
ATOM 760 O O . ILE A 1 90 ? 17.906 2.377 -8.930 1.00 88.56 90 ILE A O 1
ATOM 764 N N . ASP A 1 91 ? 17.067 0.307 -8.980 1.00 89.44 91 ASP A N 1
ATOM 765 C CA . ASP A 1 91 ? 16.176 0.585 -10.121 1.00 89.44 91 ASP A CA 1
ATOM 766 C C . ASP A 1 91 ? 14.873 1.253 -9.673 1.00 89.44 91 ASP A C 1
ATOM 768 O O . ASP A 1 91 ? 14.266 2.026 -10.407 1.00 89.44 91 ASP A O 1
ATOM 772 N N . ASN A 1 92 ? 14.443 0.950 -8.448 1.00 93.62 92 ASN A N 1
ATOM 773 C CA . ASN A 1 92 ? 13.226 1.469 -7.847 1.00 93.62 92 ASN A CA 1
ATOM 774 C C . ASN A 1 92 ? 13.462 1.785 -6.368 1.00 93.62 92 ASN A C 1
ATOM 776 O O . ASN A 1 92 ? 14.176 1.048 -5.676 1.00 93.62 92 ASN A O 1
ATOM 780 N N . ILE A 1 93 ? 12.805 2.838 -5.888 1.00 96.88 93 ILE A N 1
ATOM 781 C CA . ILE A 1 93 ? 12.632 3.130 -4.465 1.00 96.88 93 ILE A CA 1
ATOM 782 C C . ILE A 1 93 ? 11.177 2.838 -4.100 1.00 96.88 93 ILE A C 1
ATOM 784 O O . ILE A 1 93 ? 10.260 3.247 -4.813 1.00 96.88 93 ILE A O 1
ATOM 788 N N . TYR A 1 94 ? 10.987 2.136 -2.989 1.00 98.19 94 TYR A N 1
ATOM 789 C CA . TYR A 1 94 ? 9.696 1.755 -2.438 1.00 98.19 94 TYR A CA 1
ATOM 790 C C . TYR A 1 94 ? 9.478 2.474 -1.112 1.00 98.19 94 TYR A C 1
ATOM 792 O O . TYR A 1 94 ? 10.305 2.397 -0.203 1.00 98.19 94 TYR A O 1
ATOM 800 N N . PHE A 1 95 ? 8.342 3.142 -1.005 1.00 98.50 95 PHE A N 1
ATOM 801 C CA . PHE A 1 95 ? 7.877 3.832 0.184 1.00 98.50 95 PHE A CA 1
ATOM 802 C C . PHE A 1 95 ? 6.641 3.114 0.715 1.00 98.50 95 PHE A C 1
ATOM 804 O O . PHE A 1 95 ? 5.843 2.583 -0.064 1.00 98.50 95 PHE A O 1
ATOM 811 N N . ALA A 1 96 ? 6.463 3.112 2.029 1.00 98.62 96 ALA A N 1
ATOM 812 C CA . ALA A 1 96 ? 5.216 2.698 2.648 1.00 98.62 96 ALA A CA 1
ATOM 813 C C . ALA A 1 96 ? 4.861 3.623 3.813 1.00 98.62 96 ALA A C 1
ATOM 815 O O . ALA A 1 96 ? 5.744 4.006 4.575 1.00 98.62 96 ALA A O 1
ATOM 816 N N . HIS A 1 97 ? 3.579 3.959 3.956 1.00 98.38 97 HIS A N 1
ATOM 817 C CA . HIS A 1 97 ? 3.047 4.765 5.059 1.00 98.38 97 HIS A CA 1
ATOM 818 C C . HIS A 1 97 ? 1.847 4.055 5.680 1.00 98.38 97 HIS A C 1
ATOM 820 O O . HIS A 1 97 ? 0.927 3.677 4.955 1.00 98.38 97 HIS A O 1
ATOM 826 N N . MET A 1 98 ? 1.830 3.917 7.003 1.00 98.50 98 MET A N 1
ATOM 827 C CA . MET A 1 98 ? 0.699 3.374 7.755 1.00 98.50 98 MET A CA 1
ATOM 828 C C . MET A 1 98 ? 0.257 4.385 8.803 1.00 98.50 98 MET A C 1
ATOM 830 O O . MET A 1 98 ? 1.097 4.950 9.507 1.00 98.50 98 MET A O 1
ATOM 834 N N . THR A 1 99 ? -1.051 4.613 8.906 1.00 98.56 99 THR A N 1
ATOM 835 C CA . THR A 1 99 ? -1.619 5.472 9.944 1.00 98.56 99 THR A CA 1
ATOM 836 C C . THR A 1 99 ? -2.837 4.842 10.607 1.00 98.56 99 THR A C 1
ATOM 838 O O . THR A 1 99 ? -3.600 4.104 9.975 1.00 98.56 99 THR A O 1
ATOM 841 N N . VAL A 1 100 ? -3.009 5.151 11.894 1.00 98.44 100 VAL A N 1
ATOM 842 C CA . VAL A 1 100 ? -4.192 4.817 12.693 1.00 98.44 100 VAL A CA 1
ATOM 843 C C . VAL A 1 100 ? -4.603 6.054 13.485 1.00 98.44 100 VAL A C 1
ATOM 845 O O . VAL A 1 100 ? -3.829 6.581 14.285 1.00 98.44 100 VAL A O 1
ATOM 848 N N . SER A 1 101 ? -5.834 6.506 13.275 1.00 98.56 101 SER A N 1
ATOM 849 C CA . SER A 1 101 ? -6.458 7.595 14.024 1.00 98.56 101 SER A CA 1
ATOM 850 C C . SER A 1 101 ? -7.391 7.007 15.078 1.00 98.56 101 SER A C 1
ATOM 852 O O . SER A 1 101 ? -8.451 6.502 14.721 1.00 98.56 101 SER A O 1
ATOM 854 N N . ASP A 1 102 ? -7.027 7.078 16.357 1.00 97.56 102 ASP A N 1
ATOM 855 C CA . ASP A 1 102 ? -7.915 6.752 17.479 1.00 97.56 102 ASP A CA 1
ATOM 856 C C . ASP A 1 102 ? -8.747 7.989 17.826 1.00 97.56 102 ASP A C 1
ATOM 858 O O . ASP A 1 102 ? -8.241 8.968 18.385 1.00 97.56 102 ASP A O 1
ATOM 862 N N . ILE A 1 103 ? -10.026 7.956 17.451 1.00 97.88 103 ILE A N 1
ATOM 863 C CA . ILE A 1 103 ? -10.930 9.102 17.600 1.00 97.88 103 ILE A CA 1
ATOM 864 C C . ILE A 1 103 ? -11.296 9.326 19.067 1.00 97.88 103 ILE A C 1
ATOM 866 O O . ILE A 1 103 ? -11.496 10.461 19.487 1.00 97.88 103 ILE A O 1
ATOM 870 N N . HIS A 1 104 ? -11.366 8.254 19.856 1.00 96.50 104 HIS A N 1
ATOM 871 C CA . HIS A 1 104 ? -11.721 8.345 21.267 1.00 96.50 104 HIS A CA 1
ATOM 872 C C . HIS A 1 104 ? -10.586 8.972 22.085 1.00 96.50 104 HIS A C 1
ATOM 874 O O . HIS A 1 104 ? -10.819 9.875 22.883 1.00 96.50 104 HIS A O 1
ATOM 880 N N . GLU A 1 105 ? -9.350 8.529 21.849 1.00 96.88 105 GLU A N 1
ATOM 881 C CA . GLU A 1 105 ? -8.167 9.025 22.566 1.00 96.88 105 GLU A CA 1
ATOM 882 C C . GLU A 1 105 ? -7.573 10.304 21.951 1.00 96.88 105 GLU A C 1
ATOM 884 O O . GLU A 1 105 ? -6.577 10.822 22.455 1.00 96.88 105 GLU A O 1
ATOM 889 N N . ASN A 1 106 ? -8.150 10.820 20.855 1.00 97.88 106 ASN A N 1
ATOM 890 C CA . ASN A 1 106 ? -7.603 11.930 20.063 1.00 97.88 106 ASN A CA 1
ATOM 891 C C . ASN A 1 106 ? -6.126 11.718 19.688 1.00 97.88 106 ASN A C 1
ATOM 893 O O . ASN A 1 106 ? -5.301 12.632 19.784 1.00 97.88 106 ASN A O 1
ATOM 897 N N . LYS A 1 107 ? -5.777 10.497 19.272 1.00 97.94 107 LYS A N 1
ATOM 898 C CA . LYS A 1 107 ? -4.392 10.105 19.010 1.00 97.94 107 LYS A CA 1
ATOM 899 C C . LYS A 1 107 ? -4.199 9.692 17.560 1.00 97.94 107 LYS A C 1
ATOM 901 O O . LYS A 1 107 ? -4.925 8.852 17.038 1.00 97.94 107 LYS A O 1
ATOM 906 N N . PHE A 1 108 ? -3.175 10.258 16.927 1.00 98.25 108 PHE A N 1
ATOM 907 C CA . PHE A 1 108 ? -2.760 9.905 15.574 1.00 98.25 108 PHE A CA 1
ATOM 908 C C . PHE A 1 108 ? -1.436 9.145 15.613 1.00 98.25 108 PHE A C 1
ATOM 910 O O . PHE A 1 108 ? -0.428 9.656 16.102 1.00 98.25 108 PHE A O 1
ATOM 917 N N . HIS A 1 109 ? -1.450 7.918 15.108 1.00 98.31 109 HIS A N 1
ATOM 918 C CA . HIS A 1 109 ? -0.272 7.081 14.939 1.00 98.31 109 HIS A CA 1
ATOM 919 C C . HIS A 1 109 ? 0.131 7.087 13.469 1.00 98.31 109 HIS A C 1
ATOM 921 O O . HIS A 1 109 ? -0.722 6.859 12.613 1.00 98.31 109 HIS A O 1
ATOM 927 N N . PHE A 1 110 ? 1.412 7.311 13.178 1.00 98.12 110 PHE A N 1
ATOM 928 C CA . PHE A 1 110 ? 1.952 7.222 11.825 1.00 98.12 110 PHE A CA 1
ATOM 929 C C . PHE A 1 110 ? 3.314 6.532 11.835 1.00 98.12 110 PHE A C 1
ATOM 931 O O . PHE A 1 110 ? 4.099 6.711 12.767 1.00 98.12 110 PHE A O 1
ATOM 938 N N . PHE A 1 111 ? 3.581 5.768 10.781 1.00 98.56 111 PHE A N 1
ATOM 939 C CA . PHE A 1 111 ? 4.840 5.067 10.569 1.00 98.56 111 PHE A CA 1
ATOM 940 C C . PHE A 1 111 ? 5.180 5.060 9.078 1.00 98.56 111 PHE A C 1
ATOM 942 O O . PHE A 1 111 ? 4.282 5.007 8.232 1.00 98.56 111 PHE A O 1
ATOM 949 N N . GLU A 1 112 ? 6.472 5.088 8.757 1.00 98.19 112 GLU A N 1
ATOM 950 C CA . GLU A 1 112 ? 6.971 5.132 7.384 1.00 98.19 112 GLU A CA 1
ATOM 951 C C . GLU A 1 112 ? 8.148 4.182 7.160 1.00 98.19 112 GLU A C 1
ATOM 953 O O . GLU A 1 112 ? 8.931 3.915 8.072 1.00 98.19 112 GLU A O 1
ATOM 958 N N . ARG A 1 113 ? 8.280 3.685 5.927 1.00 98.12 113 ARG A N 1
ATOM 959 C CA . ARG A 1 113 ? 9.422 2.881 5.480 1.00 98.12 113 ARG A CA 1
ATOM 960 C C . ARG A 1 113 ? 9.871 3.306 4.099 1.00 98.12 113 ARG A C 1
ATOM 962 O O . ARG A 1 113 ? 9.045 3.550 3.222 1.00 98.12 113 ARG A O 1
ATOM 969 N N . ILE A 1 114 ? 11.185 3.318 3.892 1.00 97.94 114 ILE A N 1
ATOM 970 C CA . ILE A 1 114 ? 11.816 3.614 2.606 1.00 97.94 114 ILE A CA 1
ATOM 971 C C . ILE A 1 114 ? 12.867 2.545 2.348 1.00 97.94 114 ILE A C 1
ATOM 973 O O . ILE A 1 114 ? 13.847 2.440 3.080 1.00 97.94 114 ILE A O 1
ATOM 977 N N . ASN A 1 115 ? 12.669 1.760 1.296 1.00 97.50 115 ASN A N 1
ATOM 978 C CA . ASN A 1 115 ? 13.551 0.658 0.949 1.00 97.50 115 ASN A CA 1
ATOM 979 C C . ASN A 1 115 ? 13.784 0.580 -0.564 1.00 97.50 115 ASN A C 1
ATOM 981 O O . ASN A 1 115 ? 13.023 1.087 -1.384 1.00 97.50 115 ASN A O 1
ATOM 985 N N . ARG A 1 116 ? 14.867 -0.095 -0.939 1.00 94.38 116 ARG A N 1
ATOM 986 C CA . ARG A 1 116 ? 15.131 -0.568 -2.307 1.00 94.38 116 ARG A CA 1
ATOM 987 C C . ARG A 1 116 ? 14.824 -2.060 -2.380 1.00 94.38 116 ARG A C 1
ATOM 989 O O . ARG A 1 116 ? 14.766 -2.711 -1.341 1.00 94.38 116 ARG A O 1
ATOM 996 N N . LYS A 1 117 ? 14.732 -2.624 -3.590 1.00 92.94 117 LYS A N 1
ATOM 997 C CA . LYS A 1 117 ? 14.502 -4.070 -3.753 1.00 92.94 117 LYS A CA 1
ATOM 998 C C . LYS A 1 117 ? 15.542 -4.912 -3.009 1.00 92.94 117 LYS A C 1
ATOM 1000 O O . LYS A 1 117 ? 15.171 -5.730 -2.172 1.00 92.94 117 LYS A O 1
ATOM 1005 N N . GLY A 1 118 ? 16.832 -4.664 -3.260 1.00 88.88 118 GLY A N 1
ATOM 1006 C CA . GLY A 1 118 ? 17.931 -5.339 -2.563 1.00 88.88 118 GLY A CA 1
ATOM 1007 C C . GLY A 1 118 ? 17.775 -6.864 -2.567 1.00 88.88 118 GLY A C 1
ATOM 1008 O O . GLY A 1 118 ? 17.386 -7.464 -3.567 1.00 88.88 118 GLY A O 1
ATOM 1009 N N . ILE A 1 119 ? 18.003 -7.478 -1.408 1.00 91.38 119 ILE A N 1
ATOM 1010 C CA . ILE A 1 119 ? 17.770 -8.906 -1.147 1.00 91.38 119 ILE A CA 1
ATOM 1011 C C . ILE A 1 119 ? 16.315 -9.191 -0.727 1.00 91.38 119 ILE A C 1
ATOM 1013 O O . ILE A 1 119 ? 16.076 -9.882 0.256 1.00 91.38 119 ILE A O 1
ATOM 1017 N N . ASN A 1 120 ? 15.348 -8.669 -1.489 1.00 94.38 120 ASN A N 1
ATOM 1018 C CA . ASN A 1 120 ? 13.903 -8.791 -1.241 1.00 94.38 120 ASN A CA 1
ATOM 1019 C C . ASN A 1 120 ? 13.351 -7.920 -0.093 1.00 94.38 120 ASN A C 1
ATOM 1021 O O . ASN A 1 120 ? 12.310 -8.238 0.477 1.00 94.38 120 ASN A O 1
ATOM 1025 N N . ASN A 1 121 ? 14.000 -6.795 0.219 1.00 96.19 121 ASN A N 1
ATOM 1026 C CA . ASN A 1 121 ? 13.546 -5.880 1.272 1.00 96.19 121 ASN A CA 1
ATOM 1027 C C . ASN A 1 121 ? 12.228 -5.182 0.916 1.00 96.19 121 ASN 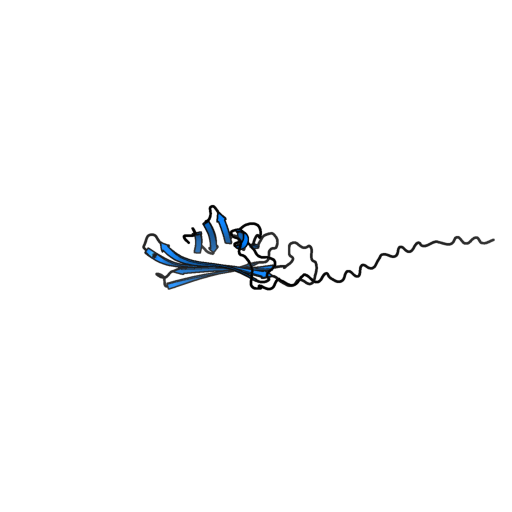A C 1
ATOM 1029 O O . ASN A 1 121 ? 11.435 -4.902 1.802 1.00 96.19 121 ASN A O 1
ATOM 1033 N N . ALA A 1 122 ? 11.987 -4.878 -0.359 1.00 98.00 122 ALA A N 1
ATOM 1034 C CA . ALA A 1 122 ? 10.741 -4.272 -0.818 1.00 98.00 122 ALA A CA 1
ATOM 1035 C C . ALA A 1 122 ? 10.469 -4.625 -2.281 1.00 98.00 122 ALA A C 1
ATOM 1037 O O . ALA A 1 122 ? 11.392 -4.951 -3.035 1.00 98.00 122 ALA A O 1
ATOM 1038 N N . GLY A 1 123 ? 9.216 -4.537 -2.704 1.00 97.75 123 GLY A N 1
ATOM 1039 C CA . GLY A 1 123 ? 8.863 -4.843 -4.079 1.00 97.75 123 GLY A CA 1
ATOM 1040 C C . GLY A 1 123 ? 7.374 -4.812 -4.358 1.00 97.75 123 GLY A C 1
ATOM 1041 O O . GLY A 1 123 ? 6.548 -4.630 -3.467 1.00 97.75 123 GLY A O 1
ATOM 1042 N N . ALA A 1 124 ? 7.062 -4.991 -5.634 1.00 98.12 124 ALA A N 1
ATOM 1043 C CA . ALA A 1 124 ? 5.730 -5.254 -6.140 1.00 98.12 124 ALA A CA 1
ATOM 1044 C C . ALA A 1 124 ? 5.862 -6.257 -7.293 1.00 98.12 124 ALA A C 1
ATOM 1046 O O . ALA A 1 124 ? 6.830 -6.197 -8.056 1.00 98.12 124 ALA A O 1
ATOM 1047 N N . GLU A 1 125 ? 4.940 -7.207 -7.385 1.00 97.44 125 GLU A N 1
ATOM 1048 C CA . GLU A 1 125 ? 4.934 -8.233 -8.429 1.00 97.44 125 GLU A CA 1
ATOM 1049 C C . GLU A 1 125 ? 3.983 -7.863 -9.571 1.00 97.44 125 GLU A C 1
ATOM 1051 O O . GLU A 1 125 ? 2.944 -7.241 -9.362 1.00 97.44 125 GLU A O 1
ATOM 1056 N N . SER A 1 126 ? 4.357 -8.224 -10.800 1.00 96.62 126 SER A N 1
ATOM 1057 C CA . SER A 1 126 ? 3.588 -7.933 -12.021 1.00 96.62 126 SER A CA 1
ATOM 1058 C C . SER A 1 126 ? 2.721 -9.108 -12.493 1.00 96.62 126 SER A C 1
ATOM 1060 O O . SER A 1 126 ? 1.965 -8.969 -13.453 1.00 96.62 126 SER A O 1
ATOM 1062 N N . ASP A 1 127 ? 2.812 -10.258 -11.820 1.00 96.75 127 ASP A N 1
ATOM 1063 C CA . ASP A 1 127 ? 2.070 -11.491 -12.107 1.00 96.75 127 ASP A CA 1
ATOM 1064 C C . ASP A 1 127 ? 1.034 -11.854 -11.027 1.00 96.75 127 ASP A C 1
ATOM 1066 O O . ASP A 1 127 ? 0.207 -12.741 -11.245 1.00 96.75 127 ASP A O 1
ATOM 1070 N N . ARG A 1 128 ? 1.049 -11.162 -9.881 1.00 97.06 128 ARG A N 1
ATOM 1071 C CA . ARG A 1 128 ? 0.047 -11.263 -8.811 1.00 97.06 128 ARG A CA 1
ATOM 1072 C C . ARG A 1 128 ? -0.007 -9.989 -7.971 1.00 97.06 128 ARG A C 1
ATOM 1074 O O . ARG A 1 128 ? 0.963 -9.235 -7.926 1.00 97.06 128 ARG A O 1
ATOM 1081 N N . LEU A 1 129 ? -1.104 -9.783 -7.234 1.00 97.94 129 LEU A N 1
ATOM 1082 C CA . LEU A 1 129 ? -1.193 -8.687 -6.272 1.00 97.94 129 LEU A CA 1
ATOM 1083 C C . LEU A 1 129 ? -0.389 -9.074 -5.038 1.00 97.94 129 LEU A C 1
ATOM 1085 O O . LEU A 1 129 ? -0.880 -9.765 -4.145 1.00 97.94 129 LEU A O 1
ATOM 1089 N N . HIS A 1 130 ? 0.863 -8.644 -5.023 1.00 98.44 130 HIS A N 1
ATOM 1090 C CA . HIS A 1 130 ? 1.731 -8.719 -3.866 1.00 98.44 130 HIS A CA 1
ATOM 1091 C C . HIS A 1 130 ? 2.689 -7.533 -3.891 1.00 98.44 130 HIS A C 1
ATOM 1093 O O . HIS A 1 130 ? 3.508 -7.386 -4.798 1.00 98.44 130 HIS A O 1
ATOM 1099 N N . VAL A 1 131 ? 2.547 -6.675 -2.889 1.00 98.62 131 VAL A N 1
ATOM 1100 C CA . VAL A 1 131 ? 3.357 -5.473 -2.687 1.00 98.62 131 VAL A CA 1
ATOM 1101 C C . VAL A 1 131 ? 3.855 -5.512 -1.259 1.00 98.62 131 VAL A C 1
ATOM 1103 O O . VAL A 1 131 ? 3.066 -5.784 -0.356 1.00 98.62 131 VAL A O 1
ATOM 1106 N N . TRP A 1 132 ? 5.142 -5.267 -1.043 1.00 98.69 132 TRP A N 1
ATOM 1107 C CA . TRP A 1 132 ? 5.725 -5.350 0.289 1.00 98.69 132 TRP A CA 1
ATOM 1108 C C . TRP A 1 132 ? 6.825 -4.323 0.528 1.00 98.69 132 TRP A C 1
ATOM 1110 O O . TRP A 1 132 ? 7.508 -3.855 -0.388 1.00 98.69 132 TRP A O 1
ATOM 1120 N N . ASN A 1 133 ? 7.003 -4.002 1.804 1.00 98.62 133 ASN A N 1
ATOM 1121 C CA . ASN A 1 133 ? 8.137 -3.260 2.329 1.00 98.62 133 ASN A CA 1
ATOM 1122 C C . ASN A 1 133 ? 8.473 -3.837 3.712 1.00 98.62 133 ASN A C 1
ATOM 1124 O O . ASN A 1 133 ? 7.780 -3.577 4.699 1.00 98.62 133 ASN A O 1
ATOM 1128 N N . GLU A 1 134 ? 9.508 -4.673 3.744 1.00 97.75 134 GLU A N 1
ATOM 1129 C CA . GLU A 1 134 ? 9.854 -5.586 4.834 1.00 97.75 134 GLU A CA 1
ATOM 1130 C C . GLU A 1 134 ? 8.668 -6.503 5.174 1.00 97.75 134 GLU A C 1
ATOM 1132 O O . GLU A 1 134 ? 8.204 -7.238 4.304 1.00 97.75 134 GLU A O 1
ATOM 1137 N N . ASP A 1 135 ? 8.169 -6.485 6.410 1.00 97.50 135 ASP A N 1
ATOM 1138 C CA . ASP A 1 135 ? 7.033 -7.304 6.846 1.00 97.50 135 ASP A CA 1
ATOM 1139 C C . ASP A 1 135 ? 5.655 -6.660 6.592 1.00 97.50 135 ASP A C 1
ATOM 1141 O O . ASP A 1 135 ? 4.624 -7.294 6.838 1.00 97.50 135 ASP A O 1
ATOM 1145 N N . TRP A 1 136 ? 5.609 -5.428 6.069 1.00 98.69 136 TRP A N 1
ATOM 1146 C CA . TRP A 1 136 ? 4.357 -4.811 5.633 1.00 98.69 136 TRP A CA 1
ATOM 1147 C C . TRP A 1 136 ? 4.003 -5.280 4.232 1.00 98.69 136 TRP A C 1
ATOM 1149 O O . TRP A 1 136 ? 4.855 -5.279 3.345 1.00 98.69 136 TRP A O 1
ATOM 1159 N N . SER A 1 137 ? 2.743 -5.648 4.017 1.00 98.75 137 SER A N 1
ATOM 1160 C CA . SER A 1 137 ? 2.302 -6.222 2.752 1.00 98.75 137 SER A CA 1
ATOM 1161 C C . SER A 1 137 ? 0.849 -5.921 2.392 1.00 98.75 137 SER A C 1
ATOM 1163 O O . SER A 1 137 ? -0.013 -5.693 3.244 1.00 98.75 137 SER A O 1
ATOM 1165 N N . LEU A 1 138 ? 0.607 -5.954 1.087 1.00 98.75 138 LEU A N 1
ATOM 1166 C CA . LEU A 1 138 ? -0.688 -6.073 0.434 1.00 98.75 138 LEU A CA 1
ATOM 1167 C C . LEU A 1 138 ? -0.660 -7.358 -0.393 1.00 98.75 138 LEU A C 1
ATOM 1169 O O . LEU A 1 138 ? 0.236 -7.518 -1.220 1.00 98.75 138 LEU A O 1
ATOM 1173 N N . THR A 1 139 ? -1.636 -8.243 -0.205 1.00 98.56 139 THR A N 1
ATOM 1174 C CA . THR A 1 139 ? -1.816 -9.445 -1.038 1.00 98.56 139 THR A CA 1
ATOM 1175 C C . THR A 1 139 ? -3.270 -9.634 -1.462 1.00 98.56 139 THR A C 1
ATOM 1177 O O . THR A 1 139 ? -4.165 -9.073 -0.835 1.00 98.56 139 THR A O 1
ATOM 1180 N N . SER A 1 140 ? -3.530 -10.434 -2.500 1.00 96.00 140 SER A N 1
ATOM 1181 C CA . SER A 1 140 ? -4.883 -10.915 -2.832 1.00 96.00 140 SER A CA 1
ATOM 1182 C C . SER A 1 140 ? -5.049 -12.411 -2.556 1.00 96.00 140 SER A C 1
ATOM 1184 O O . SER A 1 140 ? -4.187 -13.204 -2.940 1.00 96.00 140 SER A O 1
ATOM 1186 N N . LYS A 1 141 ? -6.190 -12.816 -1.990 1.00 88.25 141 LYS A N 1
ATOM 1187 C CA . LYS A 1 141 ? -6.626 -14.217 -1.886 1.00 88.25 141 LYS A CA 1
ATOM 1188 C C . LYS A 1 141 ? -8.154 -14.304 -1.903 1.00 88.25 141 LYS A C 1
ATOM 1190 O O . LYS A 1 141 ? -8.801 -13.553 -1.181 1.00 88.25 141 LYS A O 1
ATOM 1195 N N . ASP A 1 142 ? -8.714 -15.243 -2.669 1.00 87.75 142 ASP A N 1
ATOM 1196 C CA . ASP A 1 142 ? -10.163 -15.510 -2.732 1.00 87.75 142 ASP A CA 1
ATOM 1197 C C . ASP A 1 142 ? -10.981 -14.219 -2.962 1.00 87.75 142 ASP A C 1
ATOM 1199 O O . ASP A 1 142 ? -11.860 -13.880 -2.171 1.00 87.75 142 ASP A O 1
ATOM 1203 N N . GLU A 1 143 ? -10.603 -13.441 -3.987 1.00 87.69 143 GLU A N 1
ATOM 1204 C CA . GLU A 1 143 ? -11.209 -12.138 -4.344 1.00 87.69 143 GLU A CA 1
ATOM 1205 C C . GLU A 1 143 ? -11.137 -11.061 -3.246 1.00 87.69 143 GLU A C 1
ATOM 1207 O O . GLU A 1 143 ? -11.737 -9.999 -3.361 1.00 87.69 143 GLU A O 1
ATOM 1212 N N . SER A 1 144 ? -10.388 -11.305 -2.171 1.00 95.88 144 SER A N 1
ATOM 1213 C CA . SER A 1 144 ? -10.191 -10.365 -1.071 1.00 95.88 144 SER A CA 1
ATOM 1214 C C . SER A 1 144 ? -8.766 -9.836 -1.061 1.00 95.88 144 SER A C 1
ATOM 1216 O O . SER A 1 144 ? -7.827 -10.549 -1.418 1.00 95.88 144 SER A O 1
ATOM 1218 N N . HIS A 1 145 ? -8.583 -8.608 -0.586 1.00 97.62 145 HIS A N 1
ATOM 1219 C CA . HIS A 1 145 ? -7.258 -8.050 -0.329 1.00 97.62 145 HIS A CA 1
ATOM 1220 C C . HIS A 1 145 ? -6.909 -8.215 1.147 1.00 97.62 145 HIS A C 1
ATOM 1222 O O . HIS A 1 145 ? -7.754 -8.020 2.018 1.00 97.62 145 HIS A O 1
ATOM 1228 N N . HIS A 1 146 ? -5.668 -8.571 1.447 1.00 98.44 146 HIS A N 1
ATOM 1229 C CA . HIS A 1 146 ? -5.149 -8.660 2.804 1.00 98.44 146 HIS A CA 1
ATOM 1230 C C . HIS A 1 146 ? -4.080 -7.593 2.999 1.00 98.44 146 HIS A C 1
ATOM 1232 O O . HIS A 1 146 ? -3.081 -7.571 2.280 1.00 98.44 146 HIS A O 1
ATOM 1238 N N . LEU A 1 147 ? -4.326 -6.696 3.950 1.00 98.69 147 LEU A N 1
ATOM 1239 C CA . LEU A 1 147 ? -3.409 -5.642 4.361 1.00 98.69 147 LEU A CA 1
ATOM 1240 C C . LEU A 1 147 ? -2.763 -6.032 5.683 1.00 98.69 147 LEU A C 1
ATOM 1242 O O . LEU A 1 147 ? -3.477 -6.282 6.653 1.00 98.69 147 LEU A O 1
ATOM 1246 N N . LYS A 1 148 ? -1.435 -6.004 5.750 1.00 98.62 148 LYS A N 1
ATOM 1247 C CA . LYS A 1 148 ? -0.691 -6.186 6.996 1.00 98.62 148 LYS A CA 1
ATOM 1248 C C . LYS A 1 148 ? 0.360 -5.098 7.135 1.00 98.62 148 LYS A C 1
ATOM 1250 O O . LYS A 1 148 ? 1.217 -4.960 6.271 1.00 98.62 148 LYS A O 1
ATOM 1255 N N . ALA A 1 149 ? 0.304 -4.339 8.221 1.00 98.56 149 ALA A N 1
ATOM 1256 C CA . ALA A 1 149 ? 1.307 -3.336 8.559 1.00 98.56 149 ALA A CA 1
ATOM 1257 C C . ALA A 1 149 ? 1.264 -3.069 10.062 1.00 98.56 149 ALA A C 1
ATOM 1259 O O . ALA A 1 149 ? 0.291 -2.505 10.550 1.00 98.56 149 ALA A O 1
ATOM 1260 N N . GLN A 1 150 ? 2.286 -3.489 10.802 1.00 97.75 150 GLN A N 1
ATOM 1261 C CA . GLN A 1 150 ? 2.363 -3.323 12.254 1.00 97.75 150 GLN A CA 1
ATOM 1262 C C . GLN A 1 150 ? 3.706 -2.710 12.631 1.00 97.75 150 GLN A C 1
ATOM 1264 O O . GLN A 1 150 ? 4.728 -3.044 12.039 1.00 97.75 150 GLN A O 1
ATOM 1269 N N . GLU A 1 151 ? 3.690 -1.799 13.598 1.00 97.50 151 GLU A N 1
ATOM 1270 C CA . GLU A 1 151 ? 4.885 -1.131 14.101 1.00 97.50 151 GLU A CA 1
ATOM 1271 C C . GLU A 1 151 ? 4.667 -0.703 15.553 1.00 97.50 151 GLU A C 1
ATOM 1273 O O . GLU A 1 151 ? 3.625 -0.139 15.898 1.00 97.50 151 GLU A O 1
ATOM 1278 N N . ASN A 1 152 ? 5.626 -1.001 16.434 1.00 94.81 152 ASN A N 1
ATOM 1279 C CA . ASN A 1 152 ? 5.552 -0.665 17.866 1.00 94.81 152 ASN A CA 1
ATOM 1280 C C . ASN A 1 152 ? 4.203 -1.013 18.547 1.00 94.81 152 ASN A C 1
ATOM 1282 O O . ASN A 1 152 ? 3.682 -0.251 19.364 1.00 94.81 152 ASN A O 1
ATOM 1286 N N . GLY A 1 153 ? 3.608 -2.158 18.191 1.00 94.00 153 GLY A N 1
ATOM 1287 C CA . GLY A 1 153 ? 2.333 -2.629 18.751 1.00 94.00 153 GLY A CA 1
ATOM 1288 C C . GLY A 1 153 ? 1.079 -1.910 18.235 1.00 94.00 153 GLY A C 1
ATOM 1289 O O . GLY A 1 153 ? -0.007 -2.155 18.750 1.00 94.00 153 GLY A O 1
ATOM 1290 N N . THR A 1 154 ? 1.200 -1.037 17.233 1.00 96.12 154 THR A N 1
ATOM 1291 C CA . THR A 1 154 ? 0.073 -0.382 16.551 1.00 96.12 154 THR A CA 1
ATOM 1292 C C . THR A 1 154 ? 0.070 -0.763 15.074 1.00 96.12 154 THR A C 1
ATOM 1294 O O . THR A 1 154 ? 1.128 -0.845 14.456 1.00 96.12 154 THR A O 1
ATOM 1297 N N . GLY A 1 155 ? -1.101 -0.982 14.478 1.00 96.62 155 GLY A N 1
ATOM 1298 C CA . GLY A 1 155 ? -1.178 -1.225 13.043 1.00 96.62 155 GLY A CA 1
ATOM 1299 C C . GLY A 1 155 ? -2.449 -1.910 12.582 1.00 96.62 155 GLY A C 1
ATOM 1300 O O . GLY A 1 155 ? -3.491 -1.822 13.226 1.00 96.62 155 GLY A O 1
ATOM 1301 N N . LEU A 1 156 ? -2.336 -2.576 11.438 1.00 97.06 156 LEU A N 1
ATOM 1302 C CA . LEU A 1 156 ? -3.425 -3.135 10.657 1.00 97.06 156 LEU A CA 1
ATOM 1303 C C . LEU A 1 156 ? -3.122 -4.595 10.310 1.00 97.06 156 LEU A C 1
ATOM 1305 O O . LEU A 1 156 ? -2.008 -4.935 9.906 1.00 97.06 156 LEU A O 1
ATOM 1309 N N . ASP A 1 157 ? -4.141 -5.437 10.434 1.00 97.88 157 ASP A N 1
ATOM 1310 C CA . ASP A 1 157 ? -4.216 -6.773 9.846 1.00 97.88 157 ASP A CA 1
ATOM 1311 C C . ASP A 1 157 ? -5.668 -6.953 9.377 1.00 97.88 157 ASP A C 1
ATOM 1313 O O . ASP A 1 157 ? -6.566 -7.207 10.179 1.00 97.88 157 ASP A O 1
ATOM 1317 N N . LEU A 1 158 ? -5.928 -6.638 8.105 1.00 98.00 158 LEU A N 1
ATOM 1318 C CA . LEU A 1 158 ? -7.279 -6.438 7.578 1.00 98.00 158 LEU A CA 1
ATOM 1319 C C . LEU A 1 158 ? -7.519 -7.275 6.327 1.00 98.00 158 LEU A C 1
ATOM 1321 O O . LEU A 1 158 ? -6.799 -7.142 5.339 1.00 98.00 158 LEU A O 1
ATOM 1325 N N . LYS A 1 159 ? -8.601 -8.057 6.329 1.00 97.94 159 LYS A N 1
ATOM 1326 C CA . LYS A 1 159 ? -9.172 -8.652 5.117 1.00 97.94 159 LYS A CA 1
ATOM 1327 C C . LYS A 1 159 ? -10.249 -7.725 4.556 1.00 97.94 159 LYS A C 1
ATOM 1329 O O . LYS A 1 159 ? -11.261 -7.482 5.207 1.00 97.94 159 LYS A O 1
ATOM 1334 N N . LEU A 1 160 ? -10.054 -7.252 3.333 1.00 97.62 160 LEU A N 1
ATOM 1335 C CA . LEU A 1 160 ? -10.986 -6.405 2.600 1.00 97.62 160 LEU A CA 1
ATOM 1336 C C . LEU A 1 160 ? -11.688 -7.238 1.531 1.00 97.62 160 LEU A C 1
ATOM 1338 O O . LEU A 1 160 ? -11.034 -7.805 0.661 1.00 97.62 160 LEU A O 1
ATOM 1342 N N . THR A 1 161 ? -13.014 -7.322 1.607 1.00 96.88 161 THR A N 1
ATOM 1343 C CA . THR A 1 161 ? -13.841 -8.016 0.608 1.00 96.88 161 THR A CA 1
ATOM 1344 C C . THR A 1 161 ? -14.552 -6.965 -0.247 1.00 96.88 161 THR A C 1
ATOM 1346 O O . THR A 1 161 ? -15.285 -6.149 0.321 1.00 96.88 161 THR A O 1
ATOM 1349 N N . PRO A 1 162 ? -14.336 -6.938 -1.573 1.00 93.75 162 PRO A N 1
ATOM 1350 C CA . PRO A 1 162 ? -15.064 -6.052 -2.473 1.00 93.75 162 PRO A CA 1
ATOM 1351 C C . PRO A 1 162 ? -16.575 -6.281 -2.372 1.00 93.75 162 PRO A C 1
ATOM 1353 O O . PRO A 1 162 ? -17.040 -7.412 -2.258 1.00 93.75 162 PRO A O 1
ATOM 1356 N N . ILE A 1 163 ? -17.347 -5.195 -2.410 1.00 94.94 163 ILE A N 1
ATOM 1357 C CA . ILE A 1 163 ? -18.821 -5.241 -2.382 1.00 94.94 163 ILE A CA 1
ATOM 1358 C C . ILE A 1 163 ? -19.460 -4.698 -3.666 1.00 94.94 163 ILE A C 1
ATOM 1360 O O . ILE A 1 163 ? -20.680 -4.778 -3.817 1.00 94.94 163 ILE A O 1
ATOM 1364 N N . LYS A 1 164 ? -18.659 -4.090 -4.546 1.00 84.50 164 LYS A N 1
ATOM 1365 C CA . LYS A 1 164 ? -19.043 -3.465 -5.815 1.00 84.50 164 LYS A CA 1
ATOM 1366 C C . LYS A 1 164 ? -17.872 -3.507 -6.779 1.00 84.50 164 LYS A C 1
ATOM 1368 O O . LYS A 1 164 ? -16.731 -3.470 -6.266 1.00 84.50 164 LYS A O 1
#

Foldseek 3Di:
DDDDDDDDDDDDPDPPPPPPQPQPDQQDDDDPDDDDDPPLVLFDDLSHQKDKDKDWDWDADPVRFIKIKIKMKMKGADRDSDDDPALPDARMKIKMKIWMQRPVVRDIDIDMDIDGCRVNQWDTDSVAGWGDHHPFIWHDDPQWIFGDDDDPRDGDTDIGHDPD

Radius of gyration: 25.96 Å; chains: 1; bounding box: 96×28×65 Å

Secondary structure (DSSP, 8-state):
-----------------------PPPPPP--S-----TTGGGS--TTSSEEEEEEEEEEE-TT--EEEEEEEEEEEE----S----TT--SEEEEEEEEEEETTTTEEEEEEEEEESTTTTEEE-SSSSEEEETTEEEEEETTEEEEEEEETTEEEEEEE----

Sequence (164 aa):
MHLVITFLALFFSLPSADAEPQKLAPFQQALPGYNYQFPRDDFSHDRFRIEWWYYTGNLKDEKDRSFGYQLTFFRVGLDNPIDNPSAWKIDNIYFAHMTVSDIHENKFHFFERINRKGINNAGAESDRLHVWNEDWSLTSKDESHHLKAQENGTGLDLKLTPIK